Protein AF-A0A2V6N799-F1 (afdb_monomer)

Sequence (85 aa):
MARALRLEFEDALADIPNAENGFRAIFSASPFPGADLKLQWRREESGGNWYYSEQFKTEGWLCPALLKYFRTAPPEIYVKVEPKK

Radius of gyration: 12.22 Å; Cα contacts (8 Å, |Δi|>4): 145; chains: 1; bounding box: 32×29×30 Å

Solvent-accessible surface area (backbone atoms only — not comparable to full-atom values): 5202 Å² total; per-residue (Å²): 135,88,76,81,81,66,73,57,34,89,69,73,51,71,77,43,75,58,49,90,77,38,63,44,77,46,81,33,75,54,87,59,92,78,50,75,42,59,32,36,55,75,48,77,55,97,72,19,36,36,25,35,26,76,89,76,73,44,70,30,46,38,49,52,70,55,58,77,80,30,98,56,90,54,67,39,38,27,32,26,76,43,69,57,129

Nearest PDB structures (foldseek):
  7aod-assembly1_H  TM=5.733E-01  e=6.075E-01  Schizosaccharomyces pombe 972h-
  6rji-assembly1_A  TM=5.102E-01  e=8.145E-01  Staphylococcus aureus subsp. aureus NCTC 8325
  7sgr-assembly1_E  TM=3.347E-01  e=1.673E-01  Escherichia coli CFT073
  7z1o-assembly1_H  TM=5.283E-01  e=4.204E+00  Saccharomyces cerevisiae W303
  6h68-assembly1_H  TM=4.292E-01  e=2.206E+00  Saccharomyces cerevisiae S288C

Mean predicted aligned error: 7.75 Å

Foldseek 3Di:
DDDQWDKPDVPVCVPAPPVVVPKDKDKDLDDDPQFPWKWFWDDDDPLWTWTATPVVRDIITTHNCVCVVPVDDRRMMTMHIGHDD

pLDDT: mean 77.22, std 18.23, range [26.33, 94.75]

Structure (mmCIF, N/CA/C/O backbone):
data_AF-A0A2V6N799-F1
#
_entry.id   AF-A0A2V6N799-F1
#
loop_
_atom_site.group_PDB
_atom_site.id
_atom_site.type_symbol
_atom_site.label_atom_id
_atom_site.label_alt_id
_atom_site.label_comp_id
_atom_site.label_asym_id
_atom_site.label_entity_id
_atom_site.label_seq_id
_atom_site.pdbx_PDB_ins_code
_atom_site.Cartn_x
_atom_site.Cartn_y
_atom_site.Cartn_z
_atom_site.occupancy
_atom_site.B_iso_or_equiv
_atom_site.auth_seq_id
_atom_site.auth_comp_id
_atom_site.auth_asym_id
_atom_site.auth_atom_id
_atom_site.pdbx_PDB_model_num
ATOM 1 N N . MET A 1 1 ? -8.371 -18.434 -3.444 1.00 30.88 1 MET A N 1
ATOM 2 C CA . MET A 1 1 ? -7.587 -18.298 -2.195 1.00 30.88 1 MET A CA 1
ATOM 3 C C . MET A 1 1 ? -6.915 -16.924 -2.185 1.00 30.88 1 MET A C 1
ATOM 5 O O . MET A 1 1 ? -5.787 -16.804 -2.647 1.00 30.88 1 MET A O 1
ATOM 9 N N . ALA A 1 2 ? -7.612 -15.867 -1.756 1.00 26.33 2 ALA A N 1
ATOM 10 C CA . ALA A 1 2 ? -7.002 -14.540 -1.640 1.00 26.33 2 ALA A CA 1
ATOM 11 C C . ALA A 1 2 ? -6.136 -14.522 -0.373 1.00 26.33 2 ALA A C 1
ATOM 13 O O . ALA A 1 2 ? -6.656 -14.603 0.738 1.00 26.33 2 ALA A O 1
ATOM 14 N N . ARG A 1 3 ? -4.809 -14.514 -0.537 1.00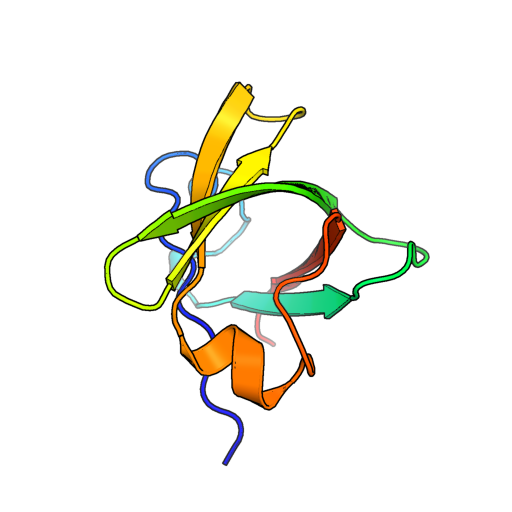 28.02 3 ARG A N 1
ATOM 15 C CA . ARG A 1 3 ? -3.882 -14.352 0.588 1.00 28.02 3 ARG A CA 1
ATOM 16 C C . ARG A 1 3 ? -3.918 -12.889 1.018 1.00 28.02 3 ARG A C 1
ATOM 18 O O . ARG A 1 3 ? -3.696 -12.016 0.180 1.00 28.02 3 ARG A O 1
ATOM 25 N N . ALA A 1 4 ? -4.193 -12.649 2.297 1.00 35.56 4 ALA A N 1
ATOM 26 C CA . ALA A 1 4 ? -4.056 -11.335 2.904 1.00 35.56 4 ALA A CA 1
ATOM 27 C C . ALA A 1 4 ? -2.608 -10.851 2.725 1.00 35.56 4 ALA A C 1
ATOM 29 O O . ALA A 1 4 ? -1.662 -11.577 3.039 1.00 35.56 4 ALA A O 1
ATOM 30 N N . LEU A 1 5 ? -2.439 -9.655 2.162 1.00 42.72 5 LEU A N 1
ATOM 31 C CA . LEU A 1 5 ? -1.155 -8.964 2.153 1.00 42.72 5 LEU A CA 1
ATOM 32 C C . LEU A 1 5 ? -0.884 -8.499 3.584 1.00 42.72 5 LEU A C 1
ATOM 34 O O . LEU A 1 5 ? -1.673 -7.743 4.143 1.00 42.72 5 LEU A O 1
ATOM 38 N N . ARG A 1 6 ? 0.200 -8.993 4.185 1.00 46.81 6 ARG A N 1
ATOM 39 C CA . ARG A 1 6 ? 0.679 -8.508 5.480 1.00 46.81 6 ARG A CA 1
ATOM 40 C C . ARG A 1 6 ? 1.379 -7.172 5.239 1.00 46.81 6 ARG A C 1
ATOM 42 O O . ARG A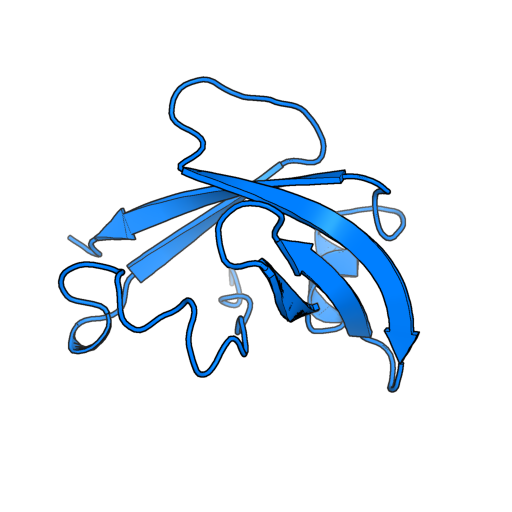 1 6 ? 2.333 -7.122 4.466 1.00 46.81 6 ARG A O 1
ATOM 49 N N . LEU A 1 7 ? 0.832 -6.120 5.835 1.00 53.72 7 LEU A N 1
ATOM 50 C CA . LEU A 1 7 ? 1.437 -4.799 5.921 1.00 53.72 7 LEU A CA 1
ATOM 51 C C . LEU A 1 7 ? 2.184 -4.742 7.244 1.00 53.72 7 LEU A C 1
ATOM 53 O O . LEU A 1 7 ? 1.548 -4.899 8.282 1.00 53.72 7 LEU A O 1
ATOM 57 N N . GLU A 1 8 ? 3.498 -4.549 7.220 1.00 51.53 8 GLU A N 1
ATOM 58 C CA . GLU A 1 8 ? 4.264 -4.328 8.450 1.00 51.53 8 GLU A CA 1
ATOM 59 C C . GLU A 1 8 ? 4.547 -2.830 8.542 1.00 51.53 8 GLU A C 1
ATOM 61 O O . GLU A 1 8 ? 5.516 -2.311 7.994 1.00 51.53 8 GLU A O 1
ATOM 66 N N . PHE A 1 9 ? 3.597 -2.131 9.157 1.00 53.91 9 PHE A N 1
ATOM 67 C CA . PHE A 1 9 ? 3.778 -0.788 9.678 1.00 53.91 9 PHE A CA 1
ATOM 68 C C . PHE A 1 9 ? 3.564 -0.903 11.185 1.00 53.91 9 PHE A C 1
ATOM 70 O O . PHE A 1 9 ? 2.414 -0.931 11.623 1.00 53.91 9 PHE A O 1
ATOM 77 N N . GLU A 1 10 ? 4.632 -1.025 11.972 1.00 42.59 10 GLU A N 1
ATOM 78 C CA . GLU A 1 10 ? 4.494 -1.127 13.433 1.00 42.59 10 GLU A CA 1
ATOM 79 C C . GLU A 1 10 ? 3.718 0.077 14.007 1.00 42.59 10 GLU A C 1
ATOM 81 O O . GLU A 1 10 ? 2.878 -0.115 14.879 1.00 42.59 10 GLU A O 1
ATOM 86 N N . ASP A 1 11 ? 3.867 1.272 13.416 1.00 44.47 11 ASP A N 1
ATOM 87 C CA . ASP A 1 11 ? 3.133 2.479 13.831 1.00 44.47 11 ASP A CA 1
ATOM 88 C C . ASP A 1 11 ? 1.825 2.739 13.058 1.00 44.47 11 ASP A C 1
ATOM 90 O O . ASP A 1 11 ? 0.845 3.201 13.636 1.00 44.47 11 ASP A O 1
ATOM 94 N N . ALA A 1 12 ? 1.745 2.441 11.753 1.00 47.09 12 ALA A N 1
ATOM 95 C CA . ALA A 1 12 ? 0.561 2.812 10.956 1.00 47.09 12 ALA A CA 1
ATOM 96 C C . ALA A 1 12 ? -0.646 1.878 11.155 1.00 47.09 12 ALA A C 1
ATOM 98 O O . ALA A 1 12 ? -1.758 2.219 10.752 1.00 47.09 12 ALA A O 1
ATOM 99 N N . LEU A 1 13 ? -0.449 0.701 11.761 1.00 48.03 13 LEU A N 1
ATOM 100 C CA . LEU A 1 13 ? -1.554 -0.175 12.156 1.00 48.03 13 LEU A CA 1
ATOM 101 C C . LEU A 1 13 ? -2.207 0.253 13.481 1.00 48.03 13 LEU A C 1
ATOM 103 O O . LEU A 1 13 ? -3.319 -0.196 13.759 1.00 48.03 13 LEU A O 1
ATOM 107 N N . ALA A 1 14 ? -1.551 1.108 14.275 1.00 47.88 14 ALA A N 1
ATOM 108 C CA . ALA A 1 14 ? -2.038 1.520 15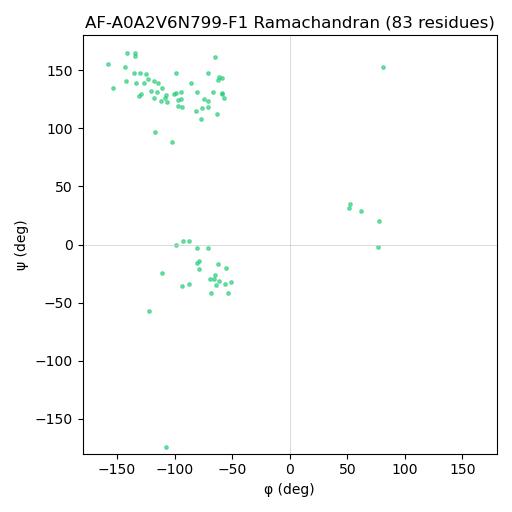.592 1.00 47.88 14 ALA A CA 1
ATOM 109 C C . ALA A 1 14 ? -3.334 2.348 15.521 1.00 47.88 14 ALA A C 1
ATOM 111 O O . ALA A 1 14 ? -4.166 2.254 16.419 1.00 47.88 14 ALA A O 1
ATOM 112 N N . ASP A 1 15 ? -3.539 3.089 14.428 1.00 53.41 15 ASP A N 1
ATOM 113 C CA . ASP A 1 15 ? -4.723 3.934 14.222 1.00 53.41 15 ASP A CA 1
ATOM 114 C C . ASP A 1 15 ? -5.866 3.239 13.459 1.00 53.41 15 ASP A C 1
ATOM 116 O O . ASP A 1 15 ? -6.892 3.862 13.184 1.00 53.41 15 ASP A O 1
ATOM 120 N N . ILE A 1 16 ? -5.736 1.952 13.104 1.00 58.06 16 ILE A N 1
ATOM 121 C CA . ILE A 1 16 ? -6.829 1.210 12.460 1.00 58.06 16 ILE A CA 1
ATOM 122 C C . ILE A 1 16 ? -7.806 0.734 13.546 1.00 58.06 16 ILE A C 1
ATOM 124 O O . ILE A 1 16 ? -7.451 -0.138 14.349 1.00 58.06 16 ILE A O 1
ATOM 128 N N . PRO A 1 17 ? -9.064 1.219 13.560 1.00 55.00 17 PRO A N 1
ATOM 129 C CA . PRO A 1 17 ? -10.048 0.765 14.533 1.00 55.00 17 PRO A CA 1
ATOM 130 C C . PRO A 1 17 ? -10.250 -0.751 14.414 1.00 55.00 17 PRO A C 1
ATOM 132 O O . PRO A 1 17 ? -10.514 -1.260 13.323 1.00 55.00 17 PRO A O 1
ATOM 135 N N . ASN A 1 18 ? -10.165 -1.471 15.536 1.00 54.28 18 ASN A N 1
ATOM 136 C CA . ASN A 1 18 ? -10.316 -2.930 15.613 1.00 54.28 18 ASN A CA 1
ATOM 137 C C . ASN A 1 18 ? -9.273 -3.743 14.821 1.00 54.28 18 ASN A C 1
ATOM 139 O O . ASN A 1 18 ? -9.573 -4.866 14.404 1.00 54.28 18 ASN A O 1
ATOM 143 N N . ALA A 1 19 ? -8.048 -3.233 14.633 1.00 60.47 19 ALA A N 1
ATOM 144 C CA . ALA A 1 19 ? -6.958 -3.997 14.010 1.00 60.47 19 ALA A CA 1
ATOM 145 C C . ALA A 1 19 ? -6.750 -5.384 14.659 1.00 60.47 19 ALA A C 1
ATOM 147 O O . ALA A 1 19 ? -6.446 -6.355 13.964 1.00 60.47 19 ALA A O 1
ATOM 148 N N . GLU A 1 20 ? -7.001 -5.491 15.967 1.00 65.19 20 GLU A N 1
ATOM 149 C CA . GLU A 1 20 ? -6.961 -6.730 16.757 1.00 65.19 20 GLU A CA 1
ATOM 150 C C . GLU A 1 20 ? -7.969 -7.805 16.306 1.00 65.19 20 GLU A C 1
ATOM 152 O O . GLU A 1 20 ? -7.660 -8.994 16.351 1.00 65.19 20 GLU A O 1
ATOM 157 N N . ASN A 1 21 ? -9.133 -7.409 15.777 1.00 69.69 21 ASN A N 1
ATOM 158 C CA . ASN A 1 21 ? -10.143 -8.323 15.220 1.00 69.69 21 ASN A CA 1
ATOM 159 C C . ASN A 1 21 ? -9.908 -8.633 13.729 1.00 69.69 21 ASN A C 1
ATOM 161 O O . ASN A 1 21 ? -10.669 -9.368 13.086 1.00 69.69 21 ASN A O 1
ATOM 165 N N . GLY A 1 22 ? -8.819 -8.100 13.176 1.00 69.06 22 GLY A N 1
ATOM 166 C CA . GLY A 1 22 ? -8.490 -8.156 11.765 1.00 69.06 22 GLY A CA 1
ATOM 167 C C . GLY A 1 22 ? -9.233 -7.102 10.945 1.00 69.06 22 GLY A C 1
ATOM 168 O O . GLY A 1 22 ? -10.343 -6.670 11.247 1.00 69.06 22 GLY A O 1
ATOM 169 N N . PHE A 1 23 ? -8.615 -6.718 9.836 1.00 80.06 23 PHE A N 1
ATOM 170 C CA . PHE A 1 23 ? -9.135 -5.730 8.899 1.00 80.06 23 PHE A CA 1
ATOM 171 C C . PHE A 1 23 ? -8.985 -6.236 7.465 1.00 80.06 23 PHE A C 1
ATOM 173 O O . PHE A 1 23 ? -8.249 -7.189 7.179 1.00 80.06 23 PHE A O 1
ATOM 180 N N . ARG A 1 24 ? -9.689 -5.591 6.539 1.00 82.81 24 ARG A N 1
ATOM 181 C CA . ARG A 1 24 ? -9.496 -5.756 5.102 1.00 82.81 24 ARG A CA 1
ATOM 182 C C . ARG A 1 24 ? -8.795 -4.519 4.558 1.00 82.81 24 ARG A C 1
ATOM 184 O O . ARG A 1 24 ? -9.328 -3.423 4.662 1.00 82.81 24 ARG A O 1
ATOM 191 N N . ALA A 1 25 ? -7.644 -4.712 3.922 1.00 84.12 25 ALA A N 1
ATOM 192 C CA . ALA A 1 25 ? -6.991 -3.674 3.132 1.00 84.12 25 ALA A CA 1
ATOM 193 C C . ALA A 1 25 ? -7.268 -3.883 1.635 1.00 84.12 25 ALA A C 1
ATOM 195 O O . ALA A 1 25 ? -7.094 -4.986 1.106 1.00 84.12 25 ALA A O 1
ATOM 196 N N . ILE A 1 26 ? -7.710 -2.828 0.955 1.00 87.00 26 ILE A N 1
ATOM 197 C CA . ILE A 1 26 ? -7.913 -2.768 -0.496 1.00 87.00 26 ILE A CA 1
ATOM 198 C C . ILE A 1 26 ? -6.809 -1.893 -1.079 1.00 87.00 26 ILE A C 1
ATOM 200 O O . ILE A 1 26 ? -6.626 -0.772 -0.622 1.00 87.00 26 ILE A O 1
ATOM 204 N N . PHE A 1 27 ? -6.108 -2.391 -2.098 1.00 88.75 27 PHE A N 1
ATOM 205 C CA . PHE A 1 27 ? -4.984 -1.710 -2.742 1.00 88.75 27 PHE A CA 1
ATOM 206 C C . PHE A 1 27 ? -5.324 -1.355 -4.189 1.00 88.75 27 PHE A C 1
ATOM 208 O O . PHE A 1 27 ? -5.888 -2.181 -4.909 1.00 88.75 27 PHE A O 1
ATOM 215 N N . SER A 1 28 ? -4.929 -0.164 -4.635 1.00 91.62 28 SER A N 1
ATOM 216 C CA . SER A 1 28 ? -5.091 0.292 -6.019 1.00 91.62 28 SER A CA 1
ATOM 217 C C . SER A 1 28 ? -3.883 1.111 -6.471 1.00 91.62 28 SER A C 1
ATOM 219 O O . SER A 1 28 ? -3.376 1.931 -5.714 1.00 91.62 28 SER A O 1
ATOM 221 N N . ALA A 1 29 ? -3.448 0.935 -7.721 1.00 93.12 29 ALA A N 1
ATOM 222 C CA . ALA A 1 29 ? -2.418 1.778 -8.344 1.00 93.12 29 ALA A CA 1
ATOM 223 C C . ALA A 1 29 ? -2.981 3.116 -8.867 1.00 93.12 29 ALA A C 1
ATOM 225 O O . ALA A 1 29 ? -2.246 3.947 -9.389 1.00 93.12 29 ALA A O 1
ATOM 226 N N . SER A 1 30 ? -4.295 3.318 -8.764 1.00 92.25 30 SER A N 1
ATOM 227 C CA . SER A 1 30 ? -4.980 4.556 -9.138 1.00 92.25 30 SER A CA 1
ATOM 228 C C . SER A 1 30 ? -5.800 5.082 -7.960 1.00 92.25 30 SER A C 1
ATOM 230 O O . SER A 1 30 ? -6.326 4.268 -7.190 1.00 92.25 30 SER A O 1
ATOM 232 N N . PRO A 1 31 ? -5.942 6.411 -7.811 1.00 92.38 31 PRO A N 1
ATOM 233 C CA . PRO A 1 31 ? -6.781 6.986 -6.769 1.00 92.38 31 PRO A CA 1
ATOM 234 C C . PRO A 1 31 ? -8.221 6.493 -6.910 1.00 92.38 31 PRO A C 1
ATOM 236 O O . PRO A 1 31 ? -8.732 6.339 -8.020 1.00 92.38 31 PRO A O 1
ATOM 239 N N . PHE A 1 32 ? -8.885 6.260 -5.781 1.00 91.94 32 PHE A N 1
ATOM 240 C CA . PHE A 1 32 ? -10.288 5.862 -5.750 1.00 91.94 32 PHE A CA 1
ATOM 241 C C . PHE A 1 32 ? -11.017 6.512 -4.565 1.00 91.94 32 PHE A C 1
ATOM 243 O O . PHE A 1 32 ? -10.380 6.824 -3.553 1.00 91.94 32 PHE A O 1
ATOM 250 N N . PRO A 1 33 ? -12.342 6.739 -4.668 1.00 92.06 33 PRO A N 1
ATOM 251 C CA . PRO A 1 33 ? -13.116 7.323 -3.578 1.00 92.06 33 PRO A CA 1
ATOM 252 C C . PR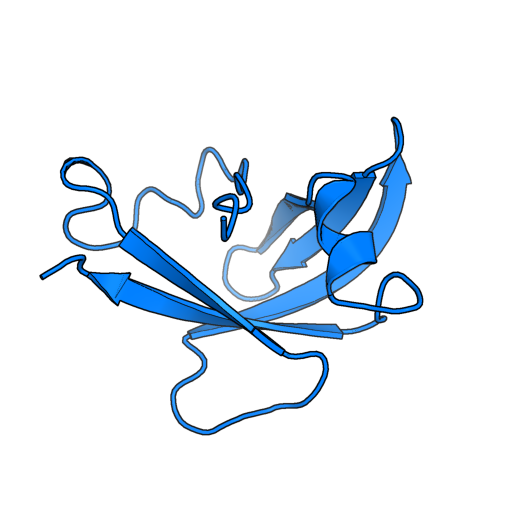O A 1 33 ? -13.043 6.481 -2.300 1.00 92.06 33 PRO A C 1
ATOM 254 O O . PRO A 1 33 ? -13.289 5.274 -2.325 1.00 92.06 33 PRO A O 1
ATOM 257 N N . GLY A 1 34 ? -12.741 7.138 -1.180 1.00 88.00 34 GLY A N 1
ATOM 258 C CA . GLY A 1 34 ? -12.638 6.490 0.127 1.00 88.00 34 GLY A CA 1
ATOM 259 C C . GLY A 1 34 ? -11.340 5.716 0.353 1.00 88.00 34 GLY A C 1
ATOM 260 O O . GLY A 1 34 ? -11.338 4.827 1.193 1.00 88.00 34 GLY A O 1
ATOM 261 N N . ALA A 1 35 ? -10.271 6.000 -0.398 1.00 88.62 35 ALA A N 1
ATOM 262 C CA . ALA A 1 35 ? -8.926 5.597 0.000 1.00 88.62 35 ALA A CA 1
ATOM 263 C C . ALA A 1 35 ? -8.508 6.363 1.264 1.00 88.62 35 ALA A C 1
ATOM 265 O O . ALA A 1 35 ? -8.6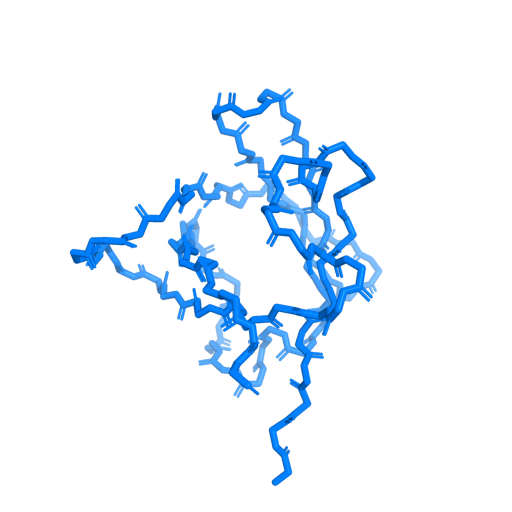30 7.587 1.309 1.00 88.62 35 ALA A O 1
ATOM 266 N N . ASP A 1 36 ? -7.996 5.639 2.254 1.00 86.81 36 ASP A N 1
ATOM 267 C CA . ASP A 1 36 ? -7.547 6.201 3.528 1.00 86.81 36 ASP A CA 1
ATOM 268 C C . ASP A 1 36 ? -6.086 6.646 3.456 1.00 86.81 36 ASP A C 1
ATOM 270 O O . ASP A 1 36 ? -5.722 7.640 4.071 1.00 86.81 36 ASP A O 1
ATOM 274 N N . LEU A 1 37 ? -5.252 5.935 2.684 1.00 87.75 37 LEU A N 1
ATOM 275 C CA . LEU A 1 37 ? -3.805 6.152 2.622 1.00 87.75 37 LEU A CA 1
ATOM 276 C C . LEU A 1 37 ? -3.296 6.264 1.189 1.00 87.75 37 LEU A C 1
ATOM 278 O O . LEU A 1 37 ? -3.762 5.566 0.283 1.00 87.75 37 LEU A O 1
ATOM 282 N N . LYS A 1 38 ? -2.248 7.074 1.021 1.00 91.44 38 LYS A N 1
ATOM 283 C CA . LYS A 1 38 ? -1.411 7.119 -0.179 1.00 91.44 38 LYS A CA 1
ATOM 284 C C . LYS A 1 38 ? 0.023 6.743 0.182 1.00 91.44 38 LYS A C 1
ATOM 286 O O . LYS A 1 38 ? 0.639 7.353 1.052 1.00 91.44 38 LYS A O 1
ATOM 291 N N . LEU A 1 39 ? 0.545 5.757 -0.529 1.00 91.81 39 LEU A N 1
ATOM 292 C CA . LEU A 1 39 ? 1.870 5.184 -0.361 1.00 91.81 39 LEU A CA 1
ATOM 293 C C . LEU A 1 39 ? 2.710 5.466 -1.608 1.00 91.81 39 LEU A C 1
ATOM 295 O O . LEU A 1 39 ? 2.262 5.212 -2.723 1.00 91.81 39 LEU A O 1
ATOM 299 N N . GLN A 1 40 ? 3.926 5.969 -1.425 1.00 94.62 40 GLN A N 1
ATOM 300 C CA . GLN A 1 40 ? 4.871 6.288 -2.499 1.00 94.62 40 GLN A CA 1
ATOM 301 C C . GLN A 1 40 ? 6.020 5.285 -2.505 1.00 94.62 40 GLN A C 1
ATOM 303 O O . GLN A 1 40 ? 6.670 5.100 -1.479 1.00 94.62 40 GLN A O 1
ATOM 308 N N . TRP A 1 41 ? 6.287 4.645 -3.639 1.00 94.75 41 TRP A N 1
ATOM 309 C CA . TRP A 1 41 ? 7.366 3.664 -3.750 1.00 94.75 41 TRP A CA 1
ATOM 310 C C . TRP A 1 41 ? 8.735 4.305 -3.486 1.00 94.75 41 TRP A C 1
ATOM 312 O O . TRP A 1 41 ? 8.991 5.442 -3.895 1.00 94.75 41 TRP A O 1
ATOM 322 N N . ARG A 1 42 ? 9.622 3.573 -2.804 1.00 94.06 42 ARG A N 1
ATOM 323 C CA . ARG A 1 42 ? 10.982 4.029 -2.475 1.00 94.06 42 ARG A CA 1
ATOM 324 C C . ARG A 1 42 ? 12.061 3.107 -3.016 1.00 94.06 42 ARG A C 1
ATOM 326 O O . ARG A 1 42 ? 12.949 3.573 -3.723 1.00 94.06 42 ARG A O 1
ATOM 333 N N . ARG A 1 43 ? 12.013 1.827 -2.646 1.00 93.62 43 ARG A N 1
ATOM 334 C CA . ARG A 1 43 ? 13.027 0.834 -3.026 1.00 93.62 43 ARG A CA 1
ATOM 335 C C . ARG A 1 43 ? 12.478 -0.584 -2.938 1.00 93.62 43 ARG A C 1
ATOM 337 O O . ARG A 1 43 ? 11.563 -0.853 -2.161 1.00 93.62 43 ARG A O 1
ATOM 344 N N . GLU A 1 44 ? 13.078 -1.490 -3.699 1.00 91.69 44 GLU A N 1
ATOM 345 C CA . GLU A 1 44 ? 12.911 -2.930 -3.506 1.00 91.69 44 GLU A CA 1
ATOM 346 C C . GLU A 1 44 ? 13.916 -3.424 -2.458 1.00 91.69 44 GLU A C 1
ATOM 348 O O . GLU A 1 44 ? 15.071 -2.996 -2.451 1.00 91.69 44 GLU A O 1
ATOM 353 N N . GLU A 1 45 ? 13.487 -4.318 -1.571 1.00 89.31 45 GLU A N 1
ATOM 354 C CA . GLU A 1 45 ? 14.365 -4.964 -0.596 1.00 89.31 45 GLU A CA 1
ATOM 355 C C . GLU A 1 45 ? 13.805 -6.333 -0.201 1.00 89.31 45 GLU A C 1
ATOM 357 O O . GLU A 1 45 ? 12.609 -6.478 0.072 1.00 89.31 45 GLU A O 1
ATOM 362 N N . SER A 1 46 ? 14.671 -7.351 -0.169 1.00 87.19 46 SER A N 1
ATOM 363 C CA . SER A 1 46 ? 14.316 -8.727 0.222 1.00 87.19 46 SER A CA 1
ATOM 364 C C . SER A 1 46 ? 13.108 -9.302 -0.545 1.00 87.19 46 SER A C 1
ATOM 366 O O . SER A 1 46 ? 12.295 -10.047 0.004 1.00 87.19 46 SER A O 1
ATOM 368 N N . GLY A 1 47 ? 12.962 -8.933 -1.824 1.00 83.75 47 GLY A N 1
ATOM 369 C CA . GLY A 1 47 ? 11.863 -9.352 -2.705 1.00 83.75 47 GLY A CA 1
ATOM 370 C C . GLY A 1 47 ? 10.522 -8.644 -2.464 1.00 83.75 47 GLY A C 1
ATOM 371 O O . GLY A 1 47 ? 9.552 -8.923 -3.170 1.00 83.75 47 GLY A O 1
ATOM 372 N N . GLY A 1 48 ? 10.441 -7.755 -1.474 1.00 87.75 48 GLY A N 1
ATOM 373 C CA . GLY A 1 48 ? 9.312 -6.852 -1.259 1.00 87.75 48 GLY A CA 1
ATOM 374 C C . GLY A 1 48 ? 9.669 -5.412 -1.612 1.00 87.75 48 GLY A C 1
ATOM 375 O O . GLY A 1 48 ? 10.743 -5.129 -2.134 1.00 87.75 48 GLY A O 1
ATOM 376 N N . ASN A 1 49 ? 8.753 -4.489 -1.343 1.00 90.50 49 ASN A N 1
ATOM 377 C CA . ASN A 1 49 ? 8.891 -3.091 -1.734 1.00 90.50 49 ASN A CA 1
ATOM 378 C C . ASN A 1 49 ? 8.595 -2.168 -0.558 1.00 90.50 49 ASN A C 1
ATOM 380 O O . ASN A 1 49 ? 7.531 -2.258 0.051 1.00 90.50 49 ASN A O 1
ATOM 384 N N . TRP A 1 50 ? 9.515 -1.255 -0.275 1.00 90.06 50 TRP A N 1
ATOM 385 C CA . TRP A 1 50 ? 9.329 -0.189 0.697 1.00 90.06 50 TRP A CA 1
ATOM 386 C C . TRP A 1 50 ? 8.529 0.954 0.086 1.00 90.06 50 TRP A C 1
ATOM 388 O O . TRP A 1 50 ? 8.845 1.449 -1.002 1.00 90.06 50 TRP A O 1
ATOM 398 N N . TYR A 1 51 ? 7.511 1.387 0.819 1.00 91.56 51 TYR A N 1
ATOM 399 C CA . TYR A 1 51 ? 6.667 2.514 0.469 1.00 91.56 51 TYR A CA 1
ATOM 400 C C . TYR A 1 51 ? 6.606 3.523 1.610 1.00 91.56 51 TYR A C 1
ATOM 402 O O . TYR A 1 51 ? 6.446 3.155 2.766 1.00 91.56 51 TYR A O 1
ATOM 410 N N . TYR A 1 52 ? 6.663 4.803 1.273 1.00 88.44 52 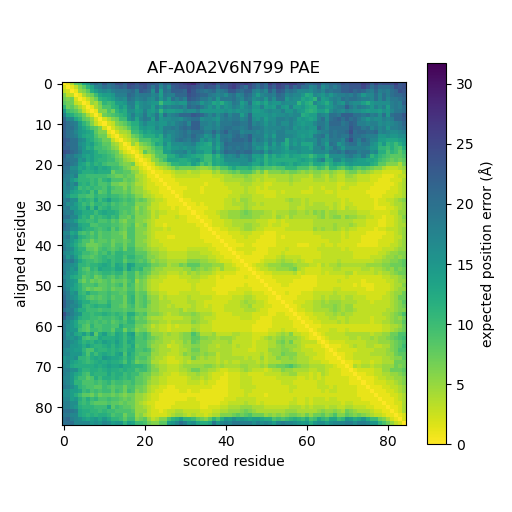TYR A N 1
ATOM 411 C CA . TYR A 1 52 ? 6.542 5.908 2.210 1.00 88.44 52 TYR A CA 1
ATOM 412 C C . TYR A 1 52 ? 5.102 6.420 2.286 1.00 88.44 52 TYR A C 1
ATOM 414 O O . TYR A 1 52 ? 4.489 6.700 1.254 1.00 88.44 52 TYR A O 1
ATOM 422 N N . SER A 1 53 ? 4.585 6.588 3.502 1.00 86.50 53 SER A N 1
ATOM 423 C CA . SER A 1 53 ? 3.330 7.288 3.774 1.00 86.50 53 SER A CA 1
ATOM 424 C C . SER A 1 53 ? 3.625 8.725 4.180 1.00 86.50 53 SER A C 1
ATOM 426 O O . SER A 1 53 ? 4.264 8.978 5.202 1.00 86.50 53 SER A O 1
ATOM 428 N N . GLU A 1 54 ? 3.117 9.688 3.413 1.00 85.12 54 GLU A N 1
ATOM 429 C CA . GLU A 1 54 ? 3.255 11.100 3.772 1.00 85.12 54 GLU A CA 1
ATOM 430 C C . GLU A 1 54 ? 2.427 11.471 5.010 1.00 85.12 54 GLU A C 1
ATOM 432 O O . GLU A 1 54 ? 2.831 12.350 5.772 1.00 85.12 54 GLU A O 1
ATOM 437 N N . GLN A 1 55 ? 1.304 10.782 5.224 1.00 81.69 55 GLN A N 1
ATOM 438 C CA . GLN A 1 55 ? 0.394 11.016 6.343 1.00 81.69 55 GLN A CA 1
ATOM 439 C C . GLN A 1 55 ? 1.015 10.612 7.682 1.00 81.69 55 GLN A C 1
ATOM 441 O O . GLN A 1 55 ? 0.906 11.353 8.652 1.00 81.69 55 GLN A O 1
ATOM 446 N N . PHE A 1 56 ? 1.715 9.477 7.716 1.00 78.19 56 PHE A N 1
ATOM 447 C CA . PHE A 1 56 ? 2.359 8.960 8.930 1.00 78.19 56 PHE A CA 1
ATOM 448 C C . PHE A 1 56 ? 3.855 9.273 9.006 1.00 78.19 56 PHE A C 1
ATOM 450 O O . PHE A 1 56 ? 4.522 8.883 9.957 1.00 78.19 56 PHE A O 1
ATOM 457 N N . LYS A 1 57 ? 4.397 9.951 7.986 1.00 82.00 57 LYS A N 1
ATOM 458 C CA . LYS A 1 57 ? 5.819 10.303 7.857 1.00 82.00 57 LYS A CA 1
ATOM 459 C C . LYS A 1 57 ? 6.775 9.116 8.046 1.00 82.00 57 LYS A C 1
ATOM 461 O O . LYS A 1 57 ? 7.910 9.307 8.472 1.00 82.00 57 LYS A O 1
ATOM 466 N N . THR A 1 58 ? 6.343 7.915 7.669 1.00 83.69 58 THR A N 1
ATOM 467 C CA . THR A 1 58 ? 7.083 6.663 7.874 1.00 83.69 58 THR A CA 1
ATOM 468 C C . THR A 1 58 ? 7.081 5.783 6.624 1.00 83.69 58 THR A C 1
ATOM 470 O O . THR A 1 58 ? 6.267 5.974 5.714 1.00 83.69 58 THR A O 1
ATOM 473 N N . GLU A 1 59 ? 7.999 4.820 6.573 1.00 83.94 59 GLU A N 1
ATOM 474 C CA . GLU A 1 59 ? 8.050 3.781 5.546 1.00 83.94 59 GLU A CA 1
ATOM 475 C C . GLU A 1 59 ? 7.421 2.480 6.053 1.00 83.94 59 GLU A C 1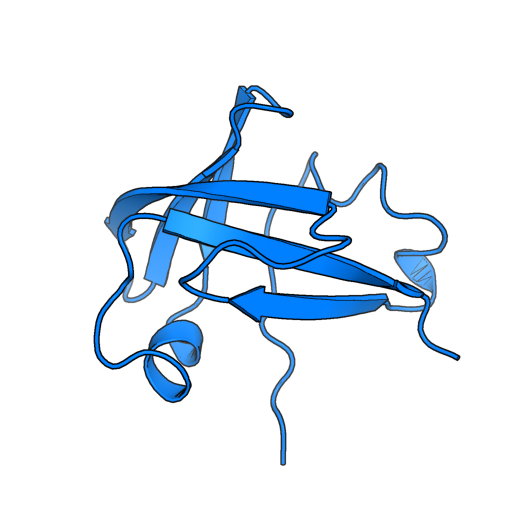
ATOM 477 O O . GLU A 1 59 ? 7.513 2.146 7.230 1.00 83.94 59 GLU A O 1
ATOM 482 N N . GLY A 1 60 ? 6.809 1.723 5.148 1.00 84.19 60 GLY A N 1
ATOM 483 C CA . GLY A 1 60 ? 6.346 0.367 5.411 1.00 84.19 60 GLY A CA 1
ATOM 484 C C . GLY A 1 60 ? 6.700 -0.563 4.267 1.00 84.19 60 GLY A C 1
ATOM 485 O O . GLY A 1 60 ? 6.753 -0.165 3.097 1.00 84.19 60 GLY A O 1
ATOM 486 N N . TRP A 1 61 ? 6.963 -1.816 4.617 1.00 85.19 61 TRP A N 1
ATOM 487 C CA . TRP A 1 61 ? 7.365 -2.837 3.663 1.00 85.19 61 TRP A CA 1
ATOM 488 C C . TRP A 1 61 ? 6.152 -3.638 3.183 1.00 85.19 61 TRP A C 1
ATOM 490 O O . TRP A 1 61 ? 5.390 -4.204 3.972 1.00 85.19 61 TRP A O 1
ATOM 500 N N . LEU A 1 62 ? 5.969 -3.692 1.862 1.00 85.44 62 LEU A N 1
ATOM 501 C CA . LEU A 1 62 ? 4.969 -4.514 1.192 1.00 85.44 62 LEU A CA 1
ATOM 502 C C . LEU A 1 62 ? 5.603 -5.812 0.712 1.00 85.44 62 LEU A C 1
ATOM 504 O O . LEU A 1 62 ? 6.559 -5.811 -0.066 1.00 85.44 62 LEU A O 1
ATOM 508 N N . CYS A 1 63 ? 5.027 -6.932 1.137 1.00 84.06 63 CYS A N 1
ATOM 509 C CA . CYS A 1 63 ? 5.567 -8.244 0.820 1.00 84.06 63 CYS A CA 1
ATOM 510 C C . CYS A 1 63 ? 5.518 -8.565 -0.694 1.00 84.06 63 CYS A C 1
ATOM 512 O O . CYS A 1 63 ? 4.697 -8.004 -1.432 1.00 84.06 63 CYS A O 1
ATOM 514 N N . PRO A 1 64 ? 6.314 -9.547 -1.165 1.00 84.94 64 PRO A N 1
ATOM 515 C CA . PRO A 1 64 ? 6.377 -9.933 -2.580 1.00 84.94 64 PRO A CA 1
ATOM 516 C C . PRO A 1 64 ? 5.022 -10.314 -3.199 1.00 84.94 64 PRO A C 1
ATOM 518 O O . PRO A 1 64 ? 4.851 -10.294 -4.417 1.00 84.94 64 PRO A O 1
ATOM 521 N N . ALA A 1 65 ? 4.027 -10.672 -2.374 1.00 83.31 65 ALA A N 1
ATOM 522 C CA . ALA A 1 65 ? 2.687 -11.009 -2.848 1.00 83.31 65 ALA A CA 1
ATOM 523 C C . ALA A 1 65 ? 1.985 -9.842 -3.560 1.00 83.31 65 ALA A C 1
ATOM 525 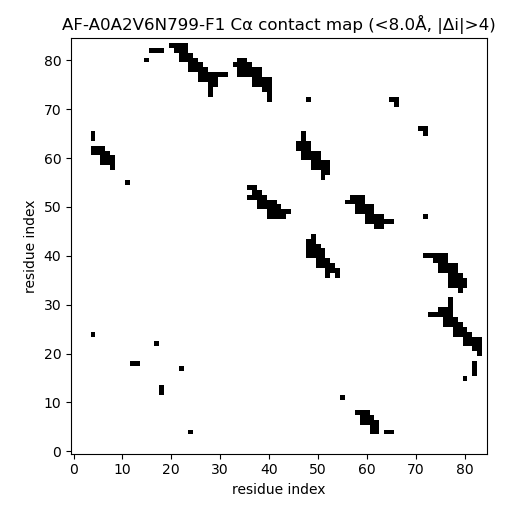O O . ALA A 1 65 ? 1.030 -10.092 -4.295 1.00 83.31 65 ALA A O 1
ATOM 526 N N . LEU A 1 66 ? 2.461 -8.604 -3.391 1.00 82.69 66 LEU A N 1
ATOM 527 C CA . LEU A 1 66 ? 1.990 -7.433 -4.129 1.00 82.69 66 LEU A CA 1
ATOM 528 C C . LEU A 1 66 ? 2.048 -7.667 -5.645 1.00 82.69 66 LEU A C 1
ATOM 530 O O . LEU A 1 66 ? 1.082 -7.400 -6.358 1.00 82.69 66 LEU A O 1
ATOM 534 N N . LEU A 1 67 ? 3.131 -8.282 -6.122 1.00 81.69 67 LEU A N 1
ATOM 535 C CA . LEU A 1 67 ? 3.360 -8.560 -7.542 1.00 81.69 67 LEU A CA 1
ATOM 536 C C . LEU A 1 67 ? 2.437 -9.652 -8.116 1.00 81.69 67 LEU A C 1
ATOM 538 O O . LEU A 1 67 ? 2.462 -9.936 -9.309 1.00 81.69 67 LEU A O 1
ATOM 542 N N . LYS A 1 68 ? 1.585 -10.273 -7.289 1.00 83.06 68 LYS A N 1
ATOM 543 C CA . LYS A 1 68 ? 0.500 -11.144 -7.774 1.00 83.06 68 LYS A CA 1
ATOM 544 C C . LYS A 1 68 ? -0.706 -10.352 -8.273 1.00 83.06 68 LYS A C 1
ATOM 546 O O . LYS A 1 68 ? -1.517 -10.897 -9.014 1.00 83.06 68 LYS A O 1
ATOM 551 N N . TYR A 1 69 ? -0.835 -9.100 -7.839 1.00 82.56 69 TYR A N 1
ATOM 552 C CA . TYR A 1 69 ? -1.952 -8.213 -8.166 1.00 82.56 69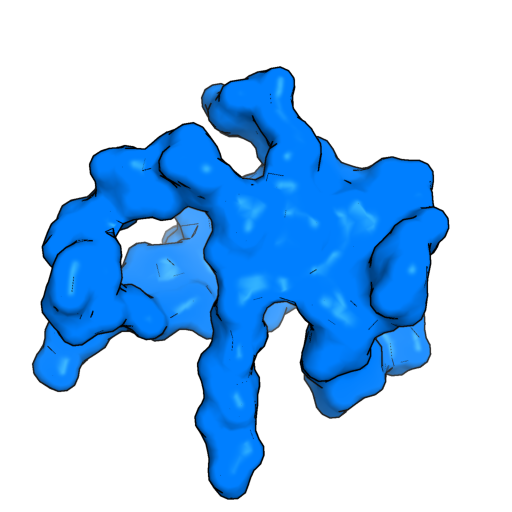 TYR A CA 1
ATOM 553 C C . TYR A 1 69 ? -1.522 -7.058 -9.076 1.00 82.56 69 TYR A C 1
ATOM 555 O O . TYR A 1 69 ? -2.334 -6.543 -9.840 1.00 82.56 69 TYR A O 1
ATOM 563 N N . PHE A 1 70 ? -0.239 -6.693 -9.040 1.00 85.38 70 PHE A N 1
ATOM 564 C CA . PHE A 1 70 ? 0.358 -5.669 -9.891 1.00 85.38 70 PHE A CA 1
ATOM 565 C C . PHE A 1 70 ? 1.450 -6.281 -10.770 1.00 85.38 70 PHE A C 1
ATOM 567 O O . PHE A 1 70 ? 2.214 -7.121 -10.308 1.00 85.38 70 PHE A O 1
ATOM 574 N N . ARG A 1 71 ? 1.546 -5.858 -12.038 1.00 85.62 71 ARG A N 1
ATOM 575 C CA . ARG A 1 71 ? 2.590 -6.352 -12.962 1.00 85.62 71 ARG A CA 1
ATOM 576 C C . ARG A 1 71 ? 4.002 -5.966 -12.511 1.00 85.62 71 ARG A C 1
ATOM 578 O O . ARG A 1 71 ? 4.944 -6.715 -12.727 1.00 85.62 71 ARG A O 1
ATOM 585 N N . THR A 1 72 ? 4.121 -4.791 -11.910 1.00 88.81 72 THR A N 1
ATOM 586 C CA . THR A 1 72 ? 5.336 -4.211 -11.332 1.00 88.81 72 THR A CA 1
ATOM 587 C C . THR A 1 72 ? 4.949 -3.490 -10.046 1.00 88.81 72 THR A C 1
ATOM 589 O O . THR A 1 72 ? 3.764 -3.228 -9.835 1.00 88.81 72 THR A O 1
ATOM 592 N N . ALA A 1 73 ? 5.918 -3.152 -9.194 1.00 90.06 73 ALA A N 1
ATOM 593 C CA . ALA A 1 73 ? 5.666 -2.277 -8.056 1.00 90.06 73 ALA A CA 1
ATOM 594 C C . ALA A 1 73 ? 5.227 -0.894 -8.579 1.00 90.06 73 ALA A C 1
ATOM 596 O O . ALA A 1 73 ? 6.015 -0.225 -9.252 1.00 90.06 73 ALA A O 1
ATOM 597 N N . PRO A 1 74 ? 3.967 -0.473 -8.365 1.00 92.75 74 PRO A N 1
ATOM 598 C CA . PRO A 1 74 ? 3.516 0.821 -8.857 1.00 92.75 74 PRO A CA 1
ATOM 599 C C . PRO A 1 74 ? 4.179 1.951 -8.050 1.00 92.75 74 PRO A C 1
ATOM 601 O O . PRO A 1 74 ? 4.418 1.775 -6.852 1.00 92.75 74 PRO A O 1
ATOM 604 N N . PRO A 1 75 ? 4.451 3.114 -8.669 1.00 94.31 75 PRO A N 1
ATOM 605 C CA . PRO A 1 75 ? 5.082 4.248 -7.991 1.00 94.31 75 PRO A CA 1
ATOM 606 C C . PRO A 1 75 ? 4.203 4.825 -6.874 1.00 94.31 75 PRO A C 1
ATOM 608 O O . PRO A 1 75 ? 4.715 5.394 -5.913 1.00 94.31 75 PRO A O 1
ATOM 611 N N . GLU A 1 76 ? 2.886 4.651 -6.986 1.00 94.75 76 GLU A N 1
ATOM 612 C CA . GLU A 1 76 ? 1.904 5.079 -6.000 1.00 94.75 76 GLU A CA 1
ATOM 613 C C . GLU A 1 76 ? 0.903 3.950 -5.735 1.00 94.75 76 GLU A C 1
ATOM 615 O O . GLU A 1 76 ? 0.459 3.265 -6.660 1.00 94.75 76 GLU A O 1
ATOM 620 N N . ILE A 1 77 ? 0.543 3.762 -4.466 1.00 93.12 77 ILE A N 1
ATOM 621 C CA . ILE A 1 77 ? -0.495 2.829 -4.029 1.00 93.12 77 ILE A CA 1
ATOM 622 C C . ILE A 1 77 ? -1.469 3.563 -3.123 1.00 93.12 77 ILE A C 1
ATOM 624 O O . ILE A 1 77 ? -1.083 4.194 -2.144 1.00 93.12 77 ILE A O 1
ATOM 628 N N . TYR A 1 78 ? -2.747 3.425 -3.431 1.00 91.69 78 TYR A N 1
ATOM 629 C CA . TYR A 1 78 ? -3.849 3.894 -2.614 1.00 91.69 78 TYR A CA 1
ATOM 630 C C . TYR A 1 78 ? -4.394 2.719 -1.814 1.00 91.69 78 TYR A C 1
ATOM 632 O O . TYR A 1 78 ? -4.650 1.652 -2.385 1.00 91.69 78 TYR A O 1
ATOM 640 N N . VAL A 1 79 ? -4.553 2.905 -0.506 1.00 89.38 79 VAL A N 1
ATOM 641 C CA . VAL A 1 79 ? -5.032 1.866 0.409 1.00 89.38 79 VAL A CA 1
ATOM 642 C C . VAL A 1 79 ? -6.309 2.333 1.080 1.00 89.38 79 VAL A C 1
ATOM 644 O O . VAL A 1 79 ? -6.361 3.443 1.597 1.00 89.38 79 VAL A O 1
ATOM 647 N N . LYS A 1 80 ? -7.323 1.473 1.092 1.00 87.75 80 LYS A N 1
ATOM 648 C CA . LYS A 1 80 ? -8.490 1.612 1.964 1.00 87.75 80 LYS A CA 1
ATOM 649 C C . LYS A 1 80 ? -8.468 0.508 3.003 1.00 87.75 80 LYS A C 1
ATOM 651 O O . LYS A 1 80 ? -8.247 -0.650 2.644 1.00 87.75 80 LYS A O 1
ATOM 656 N N . VAL A 1 81 ? -8.713 0.855 4.253 1.00 85.06 81 VAL A N 1
ATOM 657 C CA . VAL A 1 81 ? -8.798 -0.071 5.371 1.00 85.06 81 VAL A CA 1
ATOM 658 C C . VAL A 1 81 ? -10.237 -0.111 5.861 1.00 85.06 81 VAL A C 1
ATOM 660 O O . VAL A 1 81 ? -10.825 0.898 6.228 1.00 85.06 81 VAL A O 1
ATOM 663 N N . GLU A 1 82 ? -10.819 -1.303 5.874 1.00 82.44 82 GLU A N 1
ATOM 664 C CA . GLU A 1 82 ? -12.178 -1.521 6.360 1.00 82.44 82 GLU A CA 1
ATOM 665 C C . GLU A 1 82 ? -12.170 -2.572 7.477 1.00 82.44 82 GLU A C 1
ATOM 667 O O . GLU A 1 82 ? -11.430 -3.561 7.382 1.00 82.44 82 GLU A O 1
ATOM 672 N N . PRO A 1 83 ? -12.995 -2.412 8.526 1.00 80.06 83 PRO A N 1
ATOM 673 C CA . PRO A 1 83 ? -13.132 -3.425 9.562 1.00 80.06 83 PRO A CA 1
ATOM 674 C C . PRO A 1 83 ? -13.665 -4.729 8.963 1.00 80.06 83 PRO A C 1
ATOM 676 O O . PRO A 1 83 ? -14.497 -4.732 8.047 1.00 80.06 83 PRO A O 1
ATOM 679 N N . LYS A 1 84 ? -13.189 -5.859 9.487 1.00 70.94 84 LYS A N 1
ATOM 680 C CA . LYS A 1 84 ? -13.735 -7.164 9.122 1.00 70.94 84 LYS A CA 1
ATOM 681 C C . LYS A 1 84 ? -15.131 -7.289 9.749 1.00 70.94 84 LYS A C 1
ATOM 683 O O . LYS A 1 84 ? -15.279 -7.086 10.950 1.00 70.94 84 LYS A O 1
ATOM 688 N N . LYS A 1 85 ? -16.147 -7.543 8.920 1.00 60.56 85 LYS A N 1
ATOM 689 C CA . LYS A 1 85 ? -17.496 -7.891 9.391 1.00 60.56 85 LYS A CA 1
ATOM 690 C C . LYS A 1 85 ? -17.516 -9.274 10.026 1.00 60.56 85 LYS A C 1
ATOM 692 O O . LYS A 1 85 ? -16.733 -10.132 9.551 1.00 60.56 85 LYS A O 1
#

Secondary structure (DSSP, 8-state):
--PPPPEE-TTTTTTSTTGGG-EEEEEESS--TT--EEEEEEEEETTEEEEEETTTTEEEEEPGGGGGTSSS--SEEEEEEEE--